Protein AF-A0A2G6LHE6-F1 (afdb_monomer_lite)

Foldseek 3Di:
DVVCVVVVHDDAAEAEAAPDLVVVQVCQVPDDDPDPPDDGDHSVRVVPDDDDDDPDDHHYQHCHVHDPVRSVVVVVVVVVVVVPD

Radius of gyration: 16.4 Å; chains: 1; bounding box: 37×30×43 Å

pLDDT: mean 93.27, std 7.6, range [45.28, 97.81]

Structure (mmCIF, N/CA/C/O backbone):
data_AF-A0A2G6LHE6-F1
#
_entry.id   AF-A0A2G6LHE6-F1
#
loop_
_atom_site.group_PDB
_atom_site.id
_atom_site.type_symbol
_atom_site.label_atom_id
_atom_site.label_alt_id
_atom_site.label_comp_id
_atom_site.label_asym_id
_atom_site.label_entity_id
_atom_site.label_seq_id
_atom_site.pdbx_PDB_ins_code
_atom_site.Cartn_x
_atom_site.Cartn_y
_atom_site.Cartn_z
_atom_site.occupancy
_atom_site.B_iso_or_equiv
_atom_site.auth_seq_id
_atom_site.auth_comp_id
_atom_site.auth_asym_id
_atom_site.auth_atom_id
_atom_site.pdbx_PDB_model_num
ATOM 1 N N . ASN A 1 1 ? -15.568 2.509 5.817 1.00 85.12 1 ASN A N 1
ATOM 2 C CA . ASN A 1 1 ? -15.506 1.824 7.136 1.00 85.12 1 ASN A CA 1
ATOM 3 C C . ASN A 1 1 ? -16.879 1.705 7.819 1.00 85.12 1 ASN A C 1
ATOM 5 O O . ASN A 1 1 ? -16.946 1.113 8.888 1.00 85.12 1 ASN A O 1
ATOM 9 N N . GLU A 1 2 ? -17.976 2.155 7.197 1.00 88.50 2 GLU A N 1
ATOM 10 C CA . GLU A 1 2 ? -19.337 2.117 7.769 1.00 88.50 2 GLU A CA 1
ATOM 11 C C . GLU A 1 2 ? -19.791 0.738 8.260 1.00 88.50 2 GLU A C 1
ATOM 13 O O . GLU A 1 2 ? -20.365 0.634 9.335 1.00 88.50 2 GLU A O 1
ATOM 18 N N . VAL A 1 3 ? -19.488 -0.337 7.524 1.00 94.25 3 VAL A N 1
ATOM 19 C CA . VAL A 1 3 ? -19.870 -1.703 7.928 1.00 94.25 3 VAL A CA 1
ATOM 20 C C . VAL A 1 3 ? -19.266 -2.086 9.285 1.00 94.25 3 VAL A C 1
ATOM 22 O O . VAL A 1 3 ? -19.967 -2.647 10.120 1.00 94.25 3 VAL A O 1
ATOM 25 N N . ALA A 1 4 ? -17.991 -1.759 9.527 1.00 91.81 4 ALA A N 1
ATOM 26 C CA . ALA A 1 4 ? -17.327 -2.056 10.798 1.00 91.81 4 ALA A CA 1
ATOM 27 C C . ALA A 1 4 ? -17.912 -1.222 11.947 1.00 91.81 4 ALA A C 1
ATOM 29 O O . ALA A 1 4 ? -18.186 -1.763 13.014 1.00 91.81 4 ALA A O 1
ATOM 30 N N . ILE A 1 5 ? -18.181 0.064 11.688 1.00 90.50 5 ILE A N 1
ATOM 31 C CA . ILE A 1 5 ? -18.827 0.976 12.643 1.00 90.50 5 ILE A CA 1
ATOM 32 C C . ILE A 1 5 ? -20.211 0.443 13.034 1.00 90.50 5 ILE A C 1
ATOM 34 O O . ILE A 1 5 ? -20.504 0.291 14.216 1.00 90.50 5 ILE A O 1
ATOM 38 N N . ASN A 1 6 ? -21.035 0.086 12.047 1.00 95.25 6 ASN A N 1
ATOM 39 C CA . ASN A 1 6 ? -22.392 -0.416 12.268 1.00 95.25 6 ASN A CA 1
ATOM 40 C C . ASN A 1 6 ? -22.411 -1.772 12.987 1.00 95.25 6 ASN A C 1
ATOM 42 O O . ASN A 1 6 ? -23.363 -2.077 13.699 1.00 95.25 6 ASN A O 1
ATOM 46 N N . ALA A 1 7 ? -21.363 -2.580 12.815 1.00 95.81 7 ALA A N 1
ATOM 47 C CA . ALA A 1 7 ? -21.200 -3.854 13.508 1.00 95.81 7 ALA A CA 1
ATOM 48 C C . ALA A 1 7 ? -20.609 -3.716 14.926 1.00 95.81 7 ALA A C 1
ATOM 50 O O . ALA A 1 7 ? -20.456 -4.727 15.607 1.00 95.81 7 ALA A O 1
ATOM 51 N N . GLY A 1 8 ? -20.237 -2.505 15.366 1.00 93.69 8 GLY A N 1
ATOM 52 C CA . GLY A 1 8 ? -19.521 -2.294 16.630 1.00 93.69 8 GLY A CA 1
ATOM 53 C C . GLY A 1 8 ? -18.137 -2.954 16.657 1.00 93.69 8 GLY A C 1
ATOM 54 O O . GLY A 1 8 ? -17.629 -3.287 17.725 1.00 93.69 8 GLY A O 1
ATOM 55 N N . ALA A 1 9 ? -17.543 -3.194 15.486 1.00 94.38 9 ALA A N 1
ATOM 56 C CA . ALA A 1 9 ? -16.251 -3.845 15.356 1.00 94.38 9 ALA A CA 1
ATOM 57 C C . ALA A 1 9 ? -15.119 -2.813 15.350 1.00 94.38 9 ALA A C 1
ATOM 59 O O . ALA A 1 9 ? -15.179 -1.800 14.649 1.00 94.38 9 ALA A O 1
ATOM 60 N N . ASN A 1 10 ? -14.042 -3.118 16.071 1.00 91.00 10 ASN A N 1
ATOM 61 C CA . ASN A 1 10 ? -12.823 -2.320 16.022 1.00 91.00 10 ASN A CA 1
ATOM 62 C C . ASN A 1 10 ? -12.184 -2.438 14.633 1.00 91.00 10 ASN A C 1
ATOM 64 O O . ASN A 1 10 ? -11.992 -3.542 14.118 1.00 91.00 10 ASN A O 1
ATOM 68 N N . PHE A 1 11 ? -11.821 -1.305 14.038 1.00 92.12 11 PHE A N 1
ATOM 69 C CA . PHE A 1 11 ? -11.083 -1.261 12.780 1.00 92.12 11 PHE A CA 1
ATOM 70 C C . PHE A 1 11 ? -10.000 -0.185 12.845 1.00 92.12 11 PHE A C 1
ATOM 72 O O . PHE A 1 11 ? -10.145 0.816 13.543 1.00 92.12 11 PHE A O 1
ATOM 79 N N . VAL A 1 12 ? -8.930 -0.381 12.075 1.00 93.69 12 VAL A N 1
ATOM 80 C CA . VAL A 1 12 ? -7.863 0.607 11.898 1.00 93.69 12 VAL A CA 1
ATOM 81 C C . VAL A 1 12 ? -7.569 0.741 10.411 1.00 93.69 12 VAL A C 1
ATOM 83 O O . VAL A 1 12 ? -7.381 -0.250 9.707 1.00 93.69 12 VAL A O 1
ATOM 86 N N . ASN A 1 13 ? -7.534 1.980 9.934 1.00 94.94 13 ASN A N 1
ATOM 87 C CA . ASN A 1 13 ? -7.151 2.313 8.569 1.00 94.94 13 ASN A CA 1
ATOM 88 C C . ASN A 1 13 ? -5.622 2.367 8.458 1.00 94.94 13 ASN A C 1
ATOM 90 O O . ASN A 1 13 ? -4.977 3.096 9.213 1.00 94.94 13 ASN A O 1
ATOM 94 N N . ILE A 1 14 ? -5.043 1.633 7.505 1.00 95.75 14 ILE A N 1
ATOM 95 C CA . ILE A 1 14 ? -3.595 1.610 7.258 1.00 95.75 14 ILE A CA 1
ATOM 96 C C . ILE A 1 14 ? -3.346 1.885 5.772 1.00 95.75 14 ILE A C 1
ATOM 98 O O . ILE A 1 14 ? -3.764 1.106 4.918 1.00 95.75 14 ILE A O 1
ATOM 102 N N . GLU A 1 15 ? -2.649 2.977 5.464 1.00 96.19 15 GLU A N 1
ATOM 103 C CA . GLU A 1 15 ? -2.215 3.330 4.110 1.00 96.19 15 GLU A CA 1
ATOM 104 C C . GLU A 1 15 ? -0.734 2.979 3.931 1.00 96.19 15 GLU A C 1
ATOM 106 O O . GLU A 1 15 ? 0.118 3.368 4.733 1.00 96.19 15 GLU A O 1
ATOM 111 N N . ILE A 1 16 ? -0.420 2.244 2.863 1.00 95.69 16 ILE A N 1
ATOM 112 C CA . ILE A 1 16 ? 0.950 1.861 2.513 1.00 95.69 16 ILE A CA 1
ATOM 113 C C . ILE A 1 16 ? 1.412 2.707 1.337 1.00 95.69 16 ILE A C 1
ATOM 115 O O . ILE A 1 16 ? 0.801 2.671 0.268 1.00 95.69 16 ILE A O 1
ATOM 119 N N . ILE A 1 17 ? 2.523 3.417 1.514 1.00 95.62 17 ILE A N 1
ATOM 120 C CA . ILE A 1 17 ? 3.120 4.233 0.455 1.00 95.62 17 ILE A CA 1
ATOM 121 C C . ILE A 1 17 ? 4.573 3.830 0.195 1.00 95.62 17 ILE A C 1
ATOM 123 O O . ILE A 1 17 ? 5.216 3.124 0.976 1.00 95.62 17 ILE A O 1
ATOM 127 N N . CYS A 1 18 ? 5.099 4.282 -0.938 1.00 96.12 18 CYS A N 1
ATOM 128 C CA . CYS A 1 18 ? 6.528 4.302 -1.215 1.00 96.12 18 CYS A CA 1
ATOM 129 C C . CYS A 1 18 ? 6.854 5.696 -1.749 1.00 96.12 18 CYS A C 1
ATOM 131 O O . CYS A 1 18 ? 6.566 5.999 -2.907 1.00 96.12 18 CYS A O 1
ATOM 133 N N . SER A 1 19 ? 7.397 6.560 -0.889 1.00 96.25 19 SER A N 1
ATOM 134 C CA . SER A 1 19 ? 7.717 7.952 -1.247 1.00 96.25 19 SER A CA 1
ATOM 135 C C . SER A 1 19 ? 8.837 8.063 -2.291 1.00 96.25 19 SER A C 1
ATOM 137 O O . SER A 1 19 ? 8.911 9.040 -3.037 1.00 96.25 19 SER A O 1
ATOM 139 N N . ASN A 1 20 ? 9.688 7.039 -2.399 1.00 97.44 20 ASN A N 1
ATOM 140 C CA . ASN A 1 20 ? 10.764 6.967 -3.379 1.00 97.44 20 ASN A CA 1
ATOM 141 C C . ASN A 1 20 ? 10.269 6.403 -4.720 1.00 97.44 20 ASN A C 1
ATOM 143 O O . ASN A 1 20 ? 10.166 5.191 -4.923 1.00 97.44 20 ASN A O 1
ATOM 147 N N . LYS A 1 21 ? 10.028 7.303 -5.677 1.00 96.38 21 LYS A N 1
ATOM 148 C CA . LYS A 1 21 ? 9.546 6.960 -7.023 1.00 96.38 21 LYS A CA 1
ATOM 149 C C . LYS A 1 21 ? 10.476 6.004 -7.778 1.00 96.38 21 LYS A C 1
ATOM 151 O O . LYS A 1 21 ? 9.990 5.100 -8.452 1.00 96.38 21 LYS A O 1
ATOM 156 N N . SER A 1 22 ? 11.792 6.191 -7.675 1.00 97.19 22 SER A N 1
ATOM 157 C CA . SER A 1 22 ? 12.774 5.357 -8.381 1.00 97.19 22 SER A CA 1
ATOM 158 C C . SER A 1 22 ? 12.787 3.931 -7.840 1.00 97.19 22 SER A C 1
ATOM 160 O O . SER A 1 22 ? 12.837 2.971 -8.604 1.00 97.19 22 SER A O 1
ATOM 162 N N . GLU A 1 23 ? 12.678 3.787 -6.523 1.00 97.06 23 GLU A N 1
ATOM 163 C CA . GLU A 1 23 ? 12.568 2.488 -5.864 1.00 97.06 23 GLU A CA 1
ATOM 164 C C . GLU A 1 23 ? 11.241 1.796 -6.187 1.00 97.06 23 GLU A C 1
ATOM 166 O O . GLU A 1 23 ? 11.229 0.604 -6.493 1.00 97.06 23 GLU A O 1
ATOM 171 N N . HIS A 1 24 ? 10.129 2.536 -6.190 1.00 96.56 24 HIS A N 1
ATOM 172 C CA . HIS A 1 24 ? 8.832 1.993 -6.586 1.00 96.56 24 HIS A CA 1
ATOM 173 C C . HIS A 1 24 ? 8.857 1.504 -8.040 1.00 96.56 24 HIS A C 1
ATOM 175 O O . HIS A 1 24 ? 8.446 0.376 -8.312 1.00 96.56 24 HIS A O 1
ATOM 181 N N . ARG A 1 25 ? 9.417 2.305 -8.956 1.00 97.44 25 ARG A N 1
ATOM 182 C CA . ARG A 1 25 ? 9.626 1.905 -10.351 1.00 97.44 25 ARG A CA 1
ATOM 183 C C . ARG A 1 25 ? 10.434 0.619 -10.446 1.00 97.44 25 ARG A C 1
ATOM 185 O O . ARG A 1 25 ? 9.976 -0.332 -11.072 1.00 97.44 25 ARG A O 1
ATOM 192 N N . HIS A 1 26 ? 11.583 0.574 -9.774 1.00 96.81 26 HIS A N 1
ATOM 193 C CA . HIS A 1 26 ? 12.435 -0.608 -9.761 1.00 96.81 26 HIS A CA 1
ATOM 194 C C . HIS A 1 26 ? 11.661 -1.848 -9.295 1.00 96.81 26 HIS A C 1
ATOM 196 O O . HIS A 1 26 ? 11.663 -2.855 -9.992 1.00 96.81 26 HIS A O 1
ATOM 202 N N . ARG A 1 27 ? 10.925 -1.764 -8.177 1.00 95.50 27 ARG A N 1
ATOM 203 C CA . ARG A 1 27 ? 10.107 -2.874 -7.653 1.00 95.50 27 ARG A CA 1
ATOM 204 C C . ARG A 1 27 ? 9.008 -3.318 -8.628 1.00 95.50 27 ARG A C 1
ATOM 206 O O . ARG A 1 27 ? 8.706 -4.505 -8.699 1.00 95.50 27 ARG A O 1
ATOM 213 N N . VAL A 1 28 ? 8.384 -2.396 -9.363 1.00 95.88 28 VAL A N 1
ATOM 214 C CA . VAL A 1 28 ? 7.351 -2.727 -10.362 1.00 95.88 28 VAL A CA 1
ATOM 215 C C . VAL A 1 28 ? 7.948 -3.463 -11.556 1.00 95.88 28 VAL A C 1
ATOM 217 O O . VAL A 1 28 ? 7.358 -4.444 -12.005 1.00 95.88 28 VAL A O 1
ATOM 220 N N . GLU A 1 29 ? 9.089 -2.991 -12.05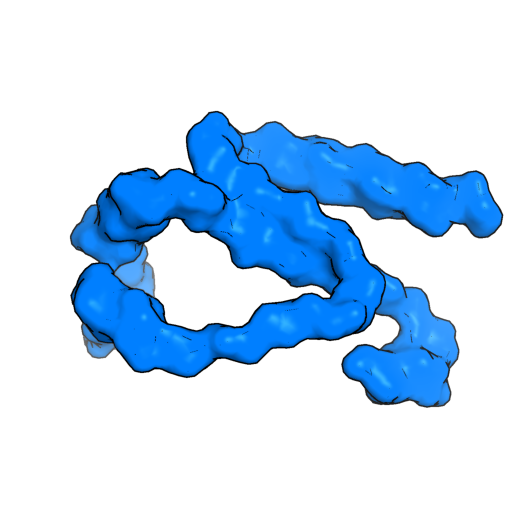6 1.00 95.94 29 GLU A N 1
ATOM 221 C CA . GLU A 1 29 ? 9.727 -3.508 -13.270 1.00 95.94 29 GLU A CA 1
ATOM 222 C C . GLU A 1 29 ? 10.472 -4.831 -13.031 1.00 95.94 29 GLU A C 1
ATOM 224 O O . GLU A 1 29 ? 10.559 -5.643 -13.949 1.00 95.94 29 GLU A O 1
ATOM 229 N N . THR A 1 30 ? 10.989 -5.077 -11.821 1.00 95.62 30 THR A N 1
ATOM 230 C CA . THR A 1 30 ? 11.797 -6.276 -11.524 1.00 95.62 30 THR A CA 1
ATOM 231 C C . THR A 1 30 ? 11.047 -7.401 -10.824 1.00 95.62 30 THR A C 1
ATOM 233 O O . THR A 1 30 ? 11.582 -8.506 -10.722 1.00 95.62 30 THR A O 1
ATOM 236 N N . ARG A 1 31 ? 9.820 -7.170 -10.337 1.00 94.12 31 ARG A N 1
ATOM 237 C CA . ARG A 1 31 ? 9.065 -8.226 -9.649 1.00 94.12 31 ARG A CA 1
ATOM 238 C C . ARG A 1 31 ? 8.730 -9.382 -10.592 1.00 94.12 31 ARG A C 1
ATOM 240 O O . ARG A 1 31 ? 8.266 -9.177 -11.713 1.00 94.12 31 ARG A O 1
ATOM 247 N N . SER A 1 32 ? 8.881 -10.602 -10.092 1.00 93.00 32 SER A N 1
ATOM 248 C CA . SER A 1 32 ? 8.313 -11.803 -10.699 1.00 93.00 32 SER A CA 1
ATOM 249 C C . SER A 1 32 ? 6.883 -12.019 -10.206 1.00 93.00 32 SER A C 1
ATOM 251 O O . SER A 1 32 ? 6.507 -11.582 -9.117 1.00 93.00 32 SER A O 1
ATOM 253 N N . SER A 1 33 ? 6.063 -12.684 -11.018 1.00 90.88 33 SER A N 1
ATOM 254 C CA . SER A 1 33 ? 4.738 -13.135 -10.605 1.00 90.88 33 SER A CA 1
ATOM 255 C C . SER A 1 33 ? 4.701 -14.651 -10.563 1.00 90.88 33 SER A C 1
ATOM 257 O O . SER A 1 33 ? 5.034 -15.297 -11.553 1.00 90.88 33 SER A O 1
ATOM 259 N N . ASP A 1 34 ? 4.215 -15.194 -9.452 1.00 92.62 34 ASP A N 1
ATOM 260 C CA . ASP A 1 34 ? 3.970 -16.631 -9.305 1.00 92.62 34 ASP A CA 1
ATOM 261 C C . ASP A 1 34 ? 2.599 -17.045 -9.870 1.00 92.62 34 ASP A C 1
ATOM 263 O O . ASP A 1 34 ? 2.233 -18.218 -9.840 1.00 92.62 34 ASP A O 1
ATOM 267 N N . VAL A 1 35 ? 1.814 -16.088 -10.386 1.00 93.12 35 VAL A N 1
ATOM 268 C CA . VAL A 1 35 ? 0.471 -16.331 -10.924 1.00 93.12 35 VAL A CA 1
ATOM 269 C C . VAL A 1 35 ? 0.566 -16.636 -12.422 1.00 93.12 35 VAL A C 1
ATOM 271 O O . VAL A 1 35 ? 0.924 -15.751 -13.209 1.00 93.12 35 VAL A O 1
ATOM 274 N N . PRO A 1 36 ? 0.203 -17.855 -12.867 1.00 93.06 36 PRO A N 1
ATOM 275 C CA . PRO A 1 36 ? 0.279 -18.215 -14.276 1.00 93.06 36 PRO A CA 1
ATOM 276 C C . PRO A 1 36 ? -0.533 -17.260 -15.155 1.00 93.06 36 PRO A C 1
ATOM 278 O O . PRO A 1 36 ? -1.681 -16.943 -14.851 1.00 93.06 36 PRO A O 1
ATOM 281 N N . LYS A 1 37 ? 0.053 -16.841 -16.284 1.00 92.62 37 LYS A N 1
ATOM 282 C CA . LYS A 1 37 ? -0.551 -15.941 -17.290 1.00 92.62 37 LYS A CA 1
ATOM 283 C C . LYS A 1 37 ? -0.843 -14.510 -16.809 1.00 92.62 37 LYS A C 1
ATOM 285 O O . LYS A 1 37 ? -1.360 -13.722 -17.605 1.00 92.62 37 LYS A O 1
ATOM 290 N N . LEU A 1 38 ? -0.496 -14.137 -15.574 1.00 94.31 38 LEU A N 1
ATOM 291 C CA . LEU A 1 38 ? -0.647 -12.758 -15.119 1.00 94.31 38 LEU A CA 1
ATOM 292 C C . LEU A 1 38 ? 0.392 -11.864 -15.806 1.00 94.31 38 LEU A C 1
ATOM 294 O O . LEU A 1 38 ? 1.596 -12.028 -15.623 1.00 94.31 38 LEU A O 1
ATOM 298 N N . ARG A 1 39 ? -0.077 -10.890 -16.591 1.00 92.44 39 ARG A N 1
ATOM 299 C CA . ARG A 1 39 ? 0.781 -9.832 -17.132 1.00 92.44 39 ARG A CA 1
ATOM 300 C C . ARG A 1 39 ? 0.917 -8.732 -16.091 1.00 92.44 39 ARG A C 1
ATOM 302 O O . ARG A 1 39 ? -0.074 -8.114 -15.705 1.00 92.44 39 ARG A O 1
ATOM 309 N N . LEU A 1 40 ? 2.141 -8.500 -15.634 1.00 94.50 40 LEU A N 1
ATOM 310 C CA . LEU A 1 40 ? 2.433 -7.402 -14.725 1.00 94.50 40 LEU A CA 1
ATOM 311 C C . LEU A 1 40 ? 2.336 -6.057 -15.472 1.00 94.50 40 LEU A C 1
ATOM 313 O O . LEU A 1 40 ? 2.713 -5.992 -16.642 1.00 94.50 40 LEU A O 1
ATOM 317 N N . PRO A 1 41 ? 1.821 -4.993 -14.829 1.00 95.44 41 PRO A N 1
ATOM 318 C CA . PRO A 1 41 ? 1.768 -3.664 -15.423 1.00 95.44 41 PRO A CA 1
ATOM 319 C C . PRO A 1 41 ? 3.166 -3.076 -15.633 1.00 95.44 41 PRO A C 1
ATOM 321 O O . PRO A 1 41 ? 4.063 -3.311 -14.820 1.00 95.44 41 PRO A O 1
ATOM 324 N N . THR A 1 42 ? 3.313 -2.252 -16.671 1.00 96.12 42 THR A N 1
ATOM 325 C CA . THR A 1 42 ? 4.489 -1.387 -16.847 1.00 96.12 42 THR A CA 1
ATOM 326 C C . THR A 1 42 ? 4.481 -0.242 -15.837 1.00 96.12 42 THR A C 1
ATOM 328 O O . THR A 1 42 ? 3.466 0.040 -15.190 1.00 96.12 42 THR A O 1
ATOM 331 N N . TRP A 1 43 ? 5.607 0.458 -15.715 1.00 96.81 43 TRP A N 1
ATOM 332 C CA . TRP A 1 43 ? 5.694 1.634 -14.859 1.00 96.81 43 TRP A CA 1
ATOM 333 C C . TRP A 1 43 ? 4.726 2.749 -15.290 1.00 96.81 43 TRP A C 1
ATOM 335 O O . TRP A 1 43 ? 4.036 3.330 -14.453 1.00 96.81 43 TRP A O 1
ATOM 345 N N . GLU A 1 44 ? 4.590 2.993 -16.593 1.00 97.44 44 GLU A N 1
ATOM 346 C CA . GLU A 1 44 ? 3.652 3.974 -17.152 1.00 97.44 44 GLU A CA 1
ATOM 347 C C . GLU A 1 44 ? 2.208 3.614 -16.800 1.00 97.44 44 GLU A C 1
ATOM 349 O O . GLU A 1 44 ? 1.446 4.476 -16.370 1.00 97.44 44 GLU A O 1
ATOM 354 N N . GLN A 1 45 ? 1.852 2.328 -16.903 1.00 97.12 45 GLN A N 1
ATOM 355 C CA . GLN A 1 45 ? 0.529 1.830 -16.529 1.00 97.12 45 GLN A CA 1
ATOM 356 C C . GLN A 1 45 ? 0.248 1.933 -15.030 1.00 97.12 45 GLN A C 1
ATOM 358 O O . GLN A 1 45 ? -0.915 1.957 -14.645 1.00 97.12 45 GLN A O 1
ATOM 363 N N . VAL A 1 46 ? 1.276 1.935 -14.175 1.00 96.06 46 VAL A N 1
ATOM 364 C CA . VAL A 1 46 ? 1.121 2.210 -12.739 1.00 96.06 46 VAL A CA 1
ATOM 365 C C . VAL A 1 46 ? 0.897 3.702 -12.515 1.00 96.06 46 VAL A C 1
ATOM 367 O O . VAL A 1 46 ? -0.021 4.069 -11.789 1.00 96.06 46 VAL A O 1
ATOM 370 N N . GLN A 1 47 ? 1.687 4.560 -13.163 1.00 95.94 47 GLN A N 1
ATOM 371 C CA . GLN A 1 47 ? 1.565 6.013 -13.031 1.00 95.94 47 GLN A CA 1
ATOM 372 C C . GLN A 1 47 ? 0.254 6.575 -13.586 1.00 95.94 47 GLN A C 1
ATOM 374 O O . GLN A 1 47 ? -0.221 7.589 -13.086 1.00 95.94 47 GLN A O 1
ATOM 379 N N . SER A 1 48 ? -0.314 5.951 -14.618 1.00 96.81 48 SER A N 1
ATOM 380 C CA . SER A 1 48 ? -1.569 6.391 -15.229 1.00 96.81 48 SER A CA 1
ATOM 381 C C . SER A 1 48 ? -2.811 5.958 -14.449 1.00 96.81 48 SER A C 1
ATOM 383 O O . SER A 1 48 ? -3.923 6.237 -14.894 1.00 96.81 48 SER A O 1
ATOM 385 N N . ARG A 1 49 ? -2.661 5.217 -13.342 1.00 95.38 49 ARG A N 1
ATOM 386 C CA . ARG A 1 49 ? -3.804 4.821 -12.517 1.00 95.38 49 ARG A CA 1
ATOM 387 C C . ARG A 1 49 ? -4.325 6.023 -11.758 1.00 95.38 49 ARG A C 1
ATOM 389 O O . ARG A 1 49 ? -3.567 6.742 -11.114 1.00 95.38 49 ARG A O 1
ATOM 396 N N . GLU A 1 50 ? -5.636 6.174 -11.792 1.00 95.81 50 GLU A N 1
ATOM 397 C CA . GLU A 1 50 ? -6.330 7.077 -10.896 1.00 95.81 50 GLU A CA 1
ATOM 398 C C . GLU A 1 50 ? -6.153 6.594 -9.452 1.00 95.81 50 GLU A C 1
ATOM 400 O O . GLU A 1 50 ? -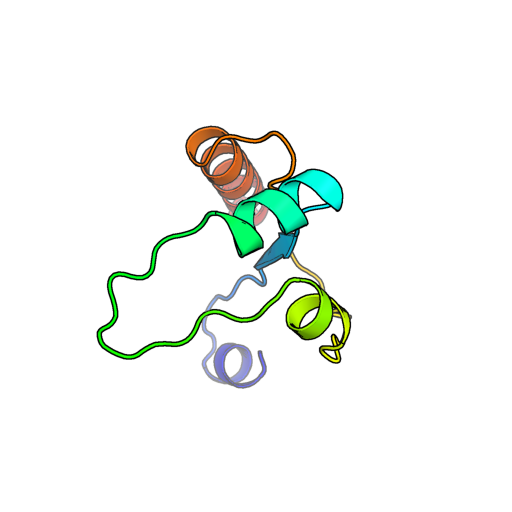6.392 5.425 -9.130 1.00 95.81 50 GLU A O 1
ATOM 405 N N . TYR A 1 51 ? -5.694 7.499 -8.593 1.00 92.62 51 TYR A N 1
ATOM 406 C CA . TYR A 1 51 ? -5.567 7.275 -7.163 1.00 92.62 51 TYR A CA 1
ATOM 407 C C . TYR A 1 51 ? -6.345 8.355 -6.429 1.00 92.62 51 TYR A C 1
ATOM 409 O O . TYR A 1 51 ? -6.105 9.542 -6.640 1.00 92.62 51 TYR A O 1
ATOM 417 N N . HIS A 1 52 ? -7.240 7.930 -5.545 1.00 93.81 52 HIS A N 1
ATOM 418 C CA . HIS A 1 52 ? -7.964 8.814 -4.646 1.00 93.81 52 HIS A CA 1
ATOM 419 C C . HIS A 1 52 ? -7.275 8.777 -3.280 1.00 93.81 52 HIS A C 1
ATOM 421 O O . HIS A 1 52 ? -7.279 7.721 -2.636 1.00 93.81 52 HIS A O 1
ATOM 427 N N . PRO A 1 53 ? -6.658 9.887 -2.834 1.00 90.25 53 PRO A N 1
ATOM 428 C CA . PRO A 1 53 ? -6.095 9.970 -1.498 1.00 90.25 53 PRO A CA 1
ATOM 429 C C . PRO A 1 53 ? -7.163 9.697 -0.447 1.00 90.25 53 PRO A C 1
ATOM 431 O O . PRO A 1 53 ? -8.321 10.082 -0.597 1.00 90.25 53 PRO A O 1
ATOM 434 N N . TRP A 1 54 ? -6.769 9.040 0.636 1.00 92.31 54 TRP A N 1
ATOM 435 C CA . TRP A 1 54 ? -7.684 8.838 1.748 1.00 92.31 54 TRP A CA 1
ATOM 436 C C . TRP A 1 54 ? -7.866 10.174 2.477 1.00 92.31 54 TRP A C 1
ATOM 438 O O . TRP A 1 54 ? -6.903 10.920 2.676 1.00 92.31 54 TRP A O 1
ATOM 448 N N . GLU A 1 55 ? -9.087 10.462 2.911 1.00 89.50 55 GLU A N 1
ATOM 449 C CA . GLU A 1 55 ? -9.413 11.675 3.679 1.00 89.50 55 GLU A CA 1
ATOM 450 C C . GLU A 1 55 ? -9.626 11.377 5.170 1.00 89.50 55 GLU A C 1
ATOM 452 O O . GLU A 1 55 ? -9.507 12.261 6.012 1.00 89.50 55 GLU A O 1
ATOM 457 N N . SER A 1 56 ? -9.884 10.114 5.517 1.00 90.25 56 SER A N 1
ATOM 458 C CA . SER A 1 56 ? -10.061 9.676 6.900 1.00 90.25 56 SER A CA 1
ATOM 459 C C . SER A 1 56 ? -8.732 9.509 7.641 1.00 90.25 56 SER A C 1
ATOM 461 O O . SER A 1 56 ? -7.697 9.203 7.031 1.00 90.25 56 SER A O 1
ATOM 463 N N . GLU A 1 57 ? -8.797 9.600 8.973 1.00 91.25 57 GLU A N 1
ATOM 464 C CA . GLU A 1 57 ? -7.694 9.243 9.867 1.00 91.25 57 GLU A CA 1
ATOM 465 C C . GLU A 1 57 ? -7.207 7.812 9.600 1.00 91.25 57 GLU A C 1
ATOM 467 O O . GLU A 1 57 ? -7.997 6.893 9.330 1.00 91.25 57 GLU A O 1
ATOM 472 N N . ARG A 1 58 ? -5.881 7.653 9.612 1.00 94.50 58 ARG A N 1
ATOM 473 C CA . ARG A 1 58 ? -5.187 6.413 9.270 1.00 94.50 58 ARG A CA 1
ATOM 474 C C . ARG A 1 58 ? -3.732 6.441 9.710 1.00 94.50 58 ARG A C 1
ATOM 476 O O . ARG A 1 58 ? -3.117 7.499 9.824 1.00 94.50 58 ARG A O 1
ATOM 483 N N . ILE A 1 59 ? -3.164 5.253 9.840 1.00 96.25 59 ILE A N 1
ATOM 484 C CA . ILE A 1 59 ? -1.726 5.054 9.984 1.00 96.25 59 ILE A CA 1
ATOM 485 C C . ILE A 1 59 ? -1.110 5.018 8.585 1.00 96.25 59 ILE A C 1
ATOM 487 O O . ILE A 1 59 ? -1.523 4.212 7.754 1.00 96.25 59 ILE A O 1
ATOM 491 N N . VAL A 1 60 ? -0.103 5.852 8.325 1.00 96.00 60 VAL A N 1
ATOM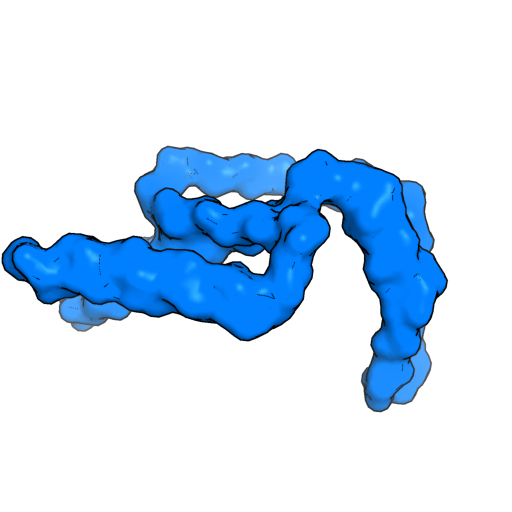 492 C CA . VAL A 1 60 ? 0.650 5.827 7.062 1.00 96.00 60 VAL A CA 1
ATOM 493 C C . VAL A 1 60 ? 1.993 5.136 7.279 1.00 96.00 60 VAL A C 1
ATOM 495 O O . VAL A 1 60 ? 2.808 5.577 8.091 1.00 96.00 60 VAL A O 1
ATOM 498 N N . ILE A 1 61 ? 2.247 4.064 6.529 1.00 97.50 61 ILE A N 1
ATOM 499 C CA . ILE A 1 61 ? 3.529 3.356 6.527 1.00 97.50 61 ILE A CA 1
ATOM 500 C C . ILE A 1 61 ? 4.218 3.582 5.185 1.00 97.50 61 ILE A C 1
ATOM 502 O O . ILE A 1 61 ? 3.845 3.010 4.161 1.00 97.50 61 ILE A O 1
ATOM 506 N N . ASP A 1 62 ? 5.263 4.406 5.201 1.00 97.06 62 ASP A N 1
ATOM 507 C CA . ASP A 1 62 ? 6.158 4.558 4.058 1.00 97.06 62 ASP A CA 1
ATOM 508 C C . ASP A 1 62 ? 7.190 3.432 4.033 1.00 97.06 62 ASP A C 1
ATOM 510 O O . ASP A 1 62 ? 7.937 3.246 4.995 1.00 97.06 62 ASP A O 1
ATOM 514 N N . THR A 1 63 ? 7.216 2.686 2.934 1.00 97.38 63 THR A N 1
ATOM 515 C CA . THR A 1 63 ? 8.092 1.531 2.704 1.00 97.38 63 THR A CA 1
ATOM 516 C C . THR A 1 63 ? 9.330 1.865 1.876 1.00 97.38 63 THR A C 1
ATOM 518 O O . THR A 1 63 ? 10.125 0.963 1.593 1.00 97.38 63 THR A O 1
ATOM 521 N N . ALA A 1 64 ? 9.499 3.125 1.460 1.00 96.69 64 ALA A N 1
ATOM 522 C CA . ALA A 1 64 ? 10.724 3.577 0.816 1.00 96.69 64 ALA A CA 1
ATOM 523 C C . ALA A 1 64 ? 11.927 3.339 1.735 1.00 96.69 64 ALA A C 1
ATOM 525 O O . ALA A 1 64 ? 11.904 3.717 2.906 1.00 96.69 64 ALA A O 1
ATOM 526 N N . GLN A 1 65 ? 12.963 2.690 1.203 1.00 92.69 65 GLN A N 1
ATOM 527 C CA . GLN A 1 65 ? 14.215 2.388 1.904 1.00 92.69 65 GLN A CA 1
ATOM 528 C C . GLN A 1 65 ? 14.041 1.607 3.223 1.00 92.69 65 GLN A C 1
ATOM 530 O O . GLN A 1 65 ? 14.954 1.566 4.047 1.00 92.69 65 GLN A O 1
ATOM 535 N N . LYS A 1 66 ? 12.887 0.959 3.439 1.00 93.94 66 LYS A N 1
ATOM 536 C CA . LYS A 1 66 ? 12.625 0.133 4.624 1.00 93.94 66 LYS A CA 1
ATOM 537 C C . LYS A 1 66 ? 12.590 -1.341 4.277 1.00 93.94 66 LYS A C 1
ATOM 539 O O . LYS A 1 66 ? 12.061 -1.756 3.248 1.00 93.94 66 LYS A O 1
ATOM 544 N N . THR A 1 67 ? 13.086 -2.143 5.212 1.00 95.62 67 THR A N 1
ATOM 545 C CA . THR A 1 67 ? 12.819 -3.580 5.213 1.00 95.62 67 THR A CA 1
ATOM 546 C C . THR A 1 67 ? 11.380 -3.844 5.655 1.00 95.62 67 THR A C 1
ATOM 548 O O . THR A 1 67 ? 10.774 -3.038 6.369 1.00 95.62 67 THR A O 1
ATOM 551 N N . VAL A 1 68 ? 10.851 -5.012 5.284 1.00 95.44 68 VAL A N 1
ATOM 552 C CA . VAL A 1 68 ? 9.540 -5.477 5.763 1.00 95.44 68 VAL A CA 1
ATOM 553 C C . VAL A 1 68 ? 9.505 -5.510 7.292 1.00 95.44 68 VAL A C 1
ATOM 555 O O . VAL A 1 68 ? 8.545 -5.031 7.885 1.00 95.44 68 VAL A O 1
ATOM 558 N N . LEU A 1 69 ? 10.569 -6.004 7.935 1.00 97.81 69 LEU A N 1
ATOM 559 C CA . LEU A 1 69 ? 10.648 -6.088 9.393 1.00 97.81 69 LEU A CA 1
ATOM 560 C C . LEU A 1 69 ? 10.504 -4.708 10.044 1.00 97.81 69 LEU A C 1
ATOM 562 O O . LEU A 1 69 ? 9.690 -4.545 10.948 1.00 97.81 69 LEU A O 1
ATOM 566 N N . THR A 1 70 ? 11.238 -3.708 9.554 1.00 97.38 70 THR A N 1
ATOM 567 C CA . THR A 1 70 ? 11.175 -2.339 10.084 1.00 97.38 70 THR A CA 1
ATOM 568 C C . THR A 1 70 ? 9.793 -1.717 9.883 1.00 97.38 70 THR A C 1
ATOM 570 O O . THR A 1 70 ? 9.269 -1.077 10.792 1.00 97.38 70 THR A O 1
ATOM 573 N N . ALA A 1 71 ? 9.172 -1.925 8.717 1.00 97.31 71 ALA A N 1
ATOM 574 C CA . ALA A 1 71 ? 7.825 -1.429 8.440 1.00 97.31 71 ALA A CA 1
ATOM 575 C C . ALA A 1 71 ? 6.772 -2.075 9.363 1.00 97.31 71 ALA A C 1
ATOM 577 O O . ALA A 1 71 ? 5.922 -1.377 9.914 1.00 97.31 71 ALA A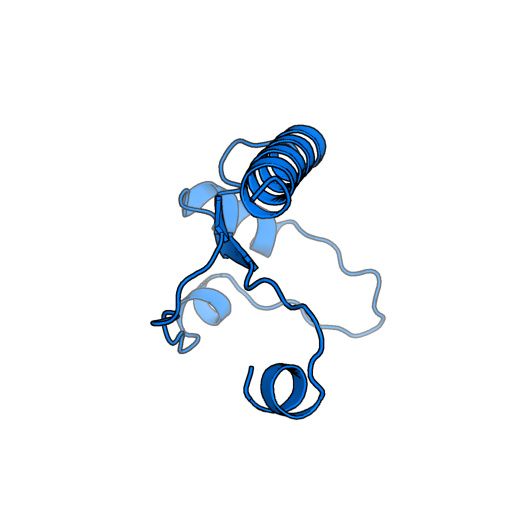 O 1
ATOM 578 N N . VAL A 1 72 ? 6.867 -3.390 9.590 1.00 97.44 72 VAL A N 1
ATOM 579 C CA . VAL A 1 72 ? 5.986 -4.118 10.517 1.00 97.44 72 VAL A CA 1
ATOM 580 C C . VAL A 1 72 ? 6.205 -3.655 11.956 1.00 97.44 72 VAL A C 1
ATOM 582 O O . VAL A 1 72 ? 5.237 -3.391 12.662 1.00 97.44 72 VAL A O 1
ATOM 585 N N . GLN A 1 73 ? 7.454 -3.498 12.397 1.00 97.38 73 GLN A N 1
ATOM 586 C CA . GLN A 1 73 ? 7.768 -2.995 13.738 1.00 97.38 73 GLN A CA 1
ATOM 587 C C . GLN A 1 73 ? 7.189 -1.596 13.973 1.00 97.38 73 GLN A C 1
ATOM 589 O O . GLN A 1 73 ? 6.601 -1.356 15.028 1.00 97.38 73 GLN A O 1
ATOM 594 N N . GLN A 1 74 ? 7.303 -0.701 12.986 1.00 96.62 74 GLN A N 1
ATOM 595 C CA . GLN A 1 74 ? 6.699 0.628 13.049 1.00 96.62 74 GLN A CA 1
ATOM 596 C C . GLN A 1 74 ? 5.178 0.532 13.207 1.00 96.62 74 GLN A C 1
A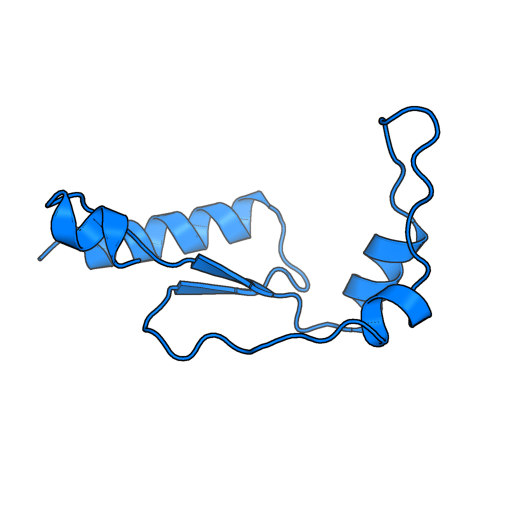TOM 598 O O . GLN A 1 74 ? 4.623 1.136 14.123 1.00 96.62 74 GLN A O 1
ATOM 603 N N . LEU A 1 75 ? 4.511 -0.255 12.357 1.00 96.69 75 LEU A N 1
ATOM 604 C CA . LEU A 1 75 ? 3.061 -0.435 12.422 1.00 96.69 75 LEU A CA 1
ATOM 605 C C . LEU A 1 75 ? 2.617 -0.980 13.789 1.00 96.69 75 LEU A C 1
ATOM 607 O O . LEU A 1 75 ? 1.703 -0.439 14.405 1.00 96.69 75 LEU A O 1
ATOM 611 N N . MET A 1 76 ? 3.300 -2.007 14.297 1.00 97.00 76 MET A N 1
ATOM 612 C CA . MET A 1 76 ? 2.995 -2.602 15.601 1.00 97.00 76 MET A CA 1
ATOM 613 C C . MET A 1 76 ? 3.246 -1.644 16.775 1.00 97.00 76 MET A C 1
ATOM 615 O O . MET A 1 76 ? 2.601 -1.779 17.812 1.00 97.00 76 MET A O 1
ATOM 619 N N . SER A 1 77 ? 4.176 -0.689 16.659 1.00 96.31 77 SER A N 1
ATOM 620 C CA . SER A 1 77 ? 4.339 0.370 17.669 1.00 96.31 77 SER A CA 1
ATOM 621 C C . SER A 1 77 ? 3.115 1.278 17.70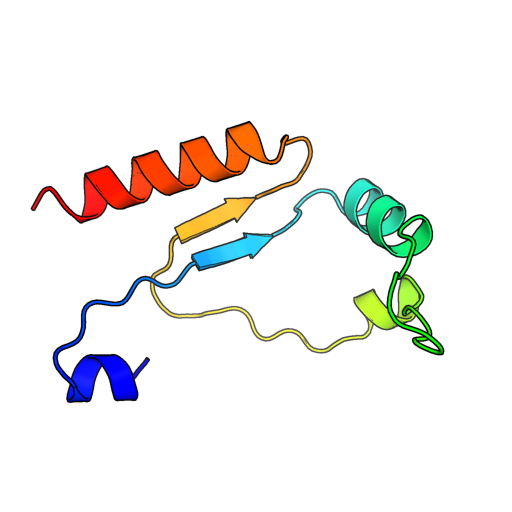6 1.00 96.31 77 SER A C 1
ATOM 623 O O . SER A 1 77 ? 2.486 1.398 18.753 1.00 96.31 77 SER A O 1
ATOM 625 N N . VAL A 1 78 ? 2.717 1.816 16.549 1.00 95.31 78 VAL A N 1
ATOM 626 C CA . VAL A 1 78 ? 1.593 2.759 16.454 1.00 95.31 78 VAL A CA 1
ATOM 627 C C . VAL A 1 78 ? 0.285 2.105 16.903 1.00 95.31 78 VAL A C 1
ATOM 629 O O . VAL A 1 78 ? -0.475 2.694 17.665 1.00 95.31 78 VAL A O 1
ATOM 632 N N . LEU A 1 79 ? 0.042 0.850 16.513 1.00 94.62 79 LEU A N 1
ATOM 633 C CA . LEU A 1 79 ? -1.148 0.114 16.951 1.00 94.62 79 LEU A CA 1
ATOM 634 C C . LEU A 1 79 ? -1.193 -0.100 18.470 1.00 94.62 79 LEU A C 1
ATOM 636 O O . LEU A 1 79 ? -2.274 -0.113 19.052 1.00 94.62 79 LEU A O 1
ATOM 640 N N . ARG A 1 80 ? -0.046 -0.284 19.135 1.00 93.81 80 ARG A N 1
ATOM 641 C CA . ARG A 1 80 ? -0.009 -0.410 20.602 1.00 93.81 80 ARG A CA 1
ATOM 642 C C . ARG A 1 80 ? -0.310 0.914 21.291 1.00 93.81 80 ARG A C 1
ATOM 644 O O . ARG A 1 80 ? -1.005 0.913 22.296 1.00 93.81 80 ARG A O 1
ATOM 651 N N . GLU A 1 81 ? 0.174 2.022 20.743 1.00 90.25 81 GLU A N 1
ATOM 652 C CA . GLU A 1 81 ? -0.104 3.363 21.266 1.00 90.25 81 GLU A CA 1
ATOM 653 C C . GLU A 1 81 ? -1.593 3.717 21.137 1.00 90.25 81 GLU A C 1
ATOM 655 O O . GLU A 1 81 ? -2.172 4.253 22.075 1.00 90.25 81 GLU A O 1
ATOM 660 N N . GLN A 1 82 ? -2.235 3.336 20.028 1.00 80.06 82 GLN A N 1
ATOM 661 C CA . GLN A 1 82 ? -3.670 3.563 19.809 1.00 80.06 82 GLN A CA 1
ATOM 662 C C . GLN A 1 82 ? -4.584 2.671 20.666 1.00 80.06 82 GLN A C 1
ATOM 664 O O . GLN A 1 82 ? -5.697 3.077 20.979 1.00 80.06 82 GLN A O 1
ATOM 669 N N . ASN A 1 83 ? -4.132 1.472 21.050 1.00 72.12 83 ASN A N 1
ATOM 670 C CA . ASN A 1 83 ? -4.896 0.543 21.897 1.00 72.12 83 ASN A CA 1
ATOM 671 C C . ASN A 1 83 ? -4.702 0.771 23.411 1.00 72.12 83 ASN A C 1
ATOM 673 O O . ASN A 1 83 ? -5.342 0.088 24.205 1.00 72.12 83 ASN A O 1
ATOM 677 N N . ASN A 1 84 ? -3.810 1.680 23.819 1.00 57.09 84 ASN A N 1
ATOM 678 C CA . ASN A 1 84 ? -3.491 1.963 25.225 1.00 57.09 84 ASN A CA 1
ATOM 679 C C . ASN A 1 84 ? -4.247 3.192 25.783 1.00 57.09 84 ASN A C 1
ATOM 681 O O . ASN A 1 84 ? -3.717 3.896 26.647 1.00 57.09 84 ASN A O 1
ATOM 685 N N . ILE A 1 85 ? -5.469 3.449 25.302 1.00 45.28 85 ILE A N 1
ATOM 686 C CA . ILE A 1 85 ? -6.397 4.461 25.840 1.00 45.28 85 ILE A CA 1
ATOM 687 C C . ILE A 1 85 ? -7.625 3.759 26.414 1.00 45.28 85 ILE A C 1
ATOM 689 O O . ILE A 1 85 ? -8.176 2.886 25.707 1.00 45.28 85 ILE A O 1
#

Secondary structure (DSSP, 8-state):
-HHHHHTT-----EEEE---HHHHHHHHHH----STTPPPPPHHHHHTS------S--EEEE-TT--HHHHHHHHHHHHHHHT--

Sequence (85 aa):
NEVAINAGANFVNIEIICSNKSEHRHRVETRSSDVPKLRLPTWEQVQSREYHPWESERIVIDTAQKTVLTAVQQLMSVLREQNNI